Protein AF-A0A0N1C7G9-F1 (afdb_monomer_lite)

Radius of gyration: 20.1 Å; chains: 1; bounding box: 54×58×28 Å

Structure (mmCIF, N/CA/C/O backbone):
data_AF-A0A0N1C7G9-F1
#
_entry.id   AF-A0A0N1C7G9-F1
#
loop_
_atom_site.group_PDB
_atom_site.id
_atom_site.type_symbol
_atom_site.label_atom_id
_atom_site.label_alt_id
_atom_site.label_comp_id
_atom_site.label_asym_id
_atom_site.label_entity_id
_atom_site.label_seq_id
_atom_site.pdbx_PDB_ins_code
_atom_site.Cartn_x
_atom_site.Cartn_y
_atom_site.Cartn_z
_atom_site.occupancy
_atom_site.B_iso_or_equiv
_atom_site.auth_seq_id
_atom_site.auth_comp_id
_atom_site.auth_asym_id
_atom_site.auth_atom_id
_atom_site.pdbx_PDB_model_num
ATOM 1 N N . MET A 1 1 ? 41.629 -29.990 -15.117 1.00 39.53 1 MET A N 1
ATOM 2 C CA . MET A 1 1 ? 41.076 -28.701 -15.584 1.00 39.53 1 MET A CA 1
ATOM 3 C C . MET A 1 1 ? 39.775 -28.434 -14.841 1.00 39.53 1 MET A C 1
ATOM 5 O O . MET A 1 1 ? 38.830 -29.194 -15.012 1.00 39.53 1 MET A O 1
ATOM 9 N N . THR A 1 2 ? 39.738 -27.437 -13.960 1.00 43.31 2 THR A N 1
ATOM 10 C CA . THR A 1 2 ? 38.534 -27.045 -13.210 1.00 43.31 2 THR A CA 1
ATOM 11 C C . THR A 1 2 ? 37.597 -26.257 -14.126 1.00 43.31 2 THR A C 1
ATOM 13 O O . THR A 1 2 ? 37.999 -25.239 -14.682 1.00 43.31 2 THR A O 1
ATOM 16 N N . LYS A 1 3 ? 36.363 -26.741 -14.312 1.00 46.03 3 LYS A N 1
ATOM 17 C CA . LYS A 1 3 ? 35.289 -25.987 -14.973 1.00 46.03 3 LYS A CA 1
ATOM 18 C C . LYS A 1 3 ? 34.887 -24.825 -14.063 1.00 46.03 3 LYS A C 1
ATOM 20 O O . LYS A 1 3 ? 34.266 -25.054 -13.027 1.00 46.03 3 LYS A O 1
ATOM 25 N N . SER A 1 4 ? 35.248 -23.607 -14.451 1.00 50.00 4 SER A N 1
ATOM 26 C CA . SER A 1 4 ? 34.672 -22.386 -13.893 1.00 50.00 4 SER A CA 1
ATOM 27 C C . SER A 1 4 ? 33.176 -22.376 -14.205 1.00 50.00 4 SER A C 1
ATOM 29 O O . SER A 1 4 ? 32.788 -22.491 -15.366 1.00 50.00 4 SER A O 1
ATOM 31 N N . HIS A 1 5 ? 32.345 -22.314 -13.168 1.00 50.84 5 HIS A N 1
ATOM 32 C CA . HIS A 1 5 ? 30.943 -21.952 -13.321 1.00 50.84 5 HIS A CA 1
ATOM 33 C C . HIS A 1 5 ? 30.903 -20.448 -13.594 1.00 50.84 5 HIS A C 1
ATOM 35 O O . HIS A 1 5 ? 31.277 -19.658 -12.730 1.00 50.84 5 HIS A O 1
ATOM 41 N N . ASP A 1 6 ? 30.496 -20.070 -14.804 1.00 54.03 6 ASP A N 1
ATOM 42 C CA . ASP A 1 6 ? 30.047 -18.719 -15.125 1.00 54.03 6 ASP A CA 1
ATOM 43 C C . ASP A 1 6 ? 28.768 -18.423 -14.319 1.00 54.03 6 ASP A C 1
ATOM 45 O O . ASP A 1 6 ? 27.652 -18.595 -14.810 1.00 54.03 6 ASP A O 1
ATOM 49 N N . ASP A 1 7 ? 28.927 -18.000 -13.063 1.00 52.72 7 ASP A N 1
ATOM 50 C CA . ASP A 1 7 ? 27.886 -17.275 -12.335 1.00 52.72 7 ASP A CA 1
ATOM 51 C C . ASP A 1 7 ? 27.830 -15.861 -12.921 1.00 52.72 7 ASP A C 1
ATOM 53 O O . ASP A 1 7 ? 28.560 -14.955 -12.526 1.00 52.72 7 ASP A O 1
ATOM 57 N N . LYS A 1 8 ? 27.035 -15.694 -13.976 1.00 52.03 8 LYS A N 1
ATOM 58 C CA . LYS A 1 8 ? 26.695 -14.372 -14.498 1.00 52.03 8 LYS A CA 1
ATOM 59 C C . LYS A 1 8 ? 25.405 -13.923 -13.841 1.00 52.03 8 LYS A C 1
ATOM 61 O O . LYS A 1 8 ? 24.342 -13.965 -14.457 1.00 52.03 8 LYS A O 1
ATOM 66 N N . THR A 1 9 ? 25.510 -13.466 -12.600 1.00 60.34 9 THR A N 1
ATOM 67 C CA . THR A 1 9 ? 24.535 -12.507 -12.083 1.00 60.34 9 THR A CA 1
ATOM 68 C C . THR A 1 9 ? 24.670 -11.238 -12.939 1.00 60.34 9 THR A C 1
ATOM 70 O O . THR A 1 9 ? 25.769 -10.687 -13.016 1.00 60.34 9 THR A O 1
ATOM 73 N N . PRO A 1 10 ? 23.631 -10.785 -13.665 1.00 55.50 10 PRO A N 1
ATOM 74 C CA . PRO A 1 10 ? 23.755 -9.579 -14.469 1.00 55.50 10 PRO A CA 1
ATOM 75 C C . PRO A 1 10 ? 23.872 -8.372 -13.530 1.00 55.50 10 PRO A C 1
ATOM 77 O O . PRO A 1 10 ? 22.902 -7.982 -12.883 1.00 55.50 10 PRO A O 1
ATOM 80 N N . GLU A 1 11 ? 25.069 -7.789 -13.452 1.00 61.16 11 GLU A N 1
ATOM 81 C CA . GLU A 1 11 ? 25.343 -6.539 -12.737 1.00 61.16 11 GLU A CA 1
ATOM 82 C C . GLU A 1 11 ? 24.720 -5.358 -13.500 1.00 61.16 11 GLU A C 1
ATOM 84 O O . GLU A 1 11 ? 25.375 -4.630 -14.245 1.00 61.16 11 GLU A O 1
ATOM 89 N N . GLY A 1 12 ? 23.403 -5.197 -13.362 1.00 64.19 12 GLY A N 1
ATOM 90 C CA . GLY A 1 12 ? 22.734 -3.937 -13.671 1.00 64.19 12 GLY A CA 1
ATOM 91 C C . GLY A 1 12 ? 23.114 -2.856 -12.649 1.00 64.19 12 GLY A C 1
ATOM 92 O O . GLY A 1 12 ? 23.569 -3.183 -11.549 1.00 64.19 12 GLY A O 1
ATOM 93 N N . PRO A 1 13 ? 22.935 -1.561 -12.971 1.00 74.25 13 PRO A N 1
ATOM 94 C CA . PRO A 1 13 ? 23.168 -0.502 -11.998 1.00 74.25 13 PRO A CA 1
ATOM 95 C C . PRO A 1 13 ? 22.285 -0.727 -10.767 1.00 74.25 13 PRO A C 1
ATOM 97 O O . PRO A 1 13 ? 21.095 -1.023 -10.888 1.00 74.25 13 PRO A O 1
ATOM 100 N N . ALA A 1 14 ? 22.875 -0.586 -9.579 1.00 81.06 14 ALA A N 1
ATOM 101 C CA . ALA A 1 14 ? 22.132 -0.673 -8.333 1.00 81.06 14 ALA A CA 1
ATOM 102 C C . ALA A 1 14 ? 20.991 0.356 -8.331 1.00 81.06 14 ALA A C 1
ATOM 104 O O .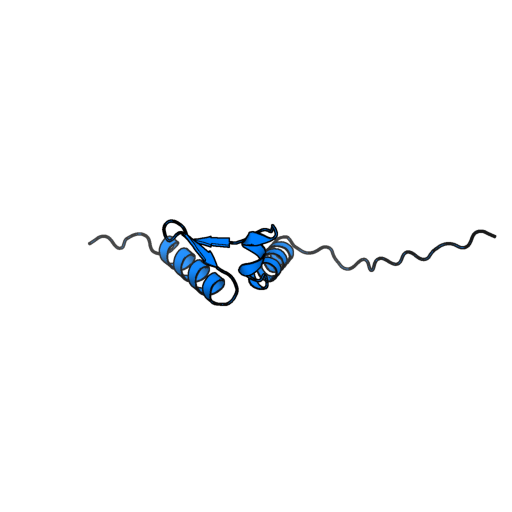 ALA A 1 14 ? 21.199 1.524 -8.662 1.00 81.06 14 ALA A O 1
ATOM 105 N N . LEU A 1 15 ? 19.799 -0.083 -7.930 1.00 84.19 15 LEU A N 1
ATOM 106 C CA . LEU A 1 15 ? 18.616 0.769 -7.865 1.00 84.19 15 LEU A CA 1
ATOM 107 C C . LEU A 1 15 ? 18.859 1.983 -6.960 1.00 84.19 15 LEU A C 1
ATOM 109 O O . LEU A 1 15 ? 19.422 1.863 -5.861 1.00 84.19 15 LEU A O 1
ATOM 113 N N . THR A 1 16 ? 18.372 3.148 -7.376 1.00 94.62 16 THR A N 1
ATOM 114 C CA . THR A 1 16 ? 18.293 4.320 -6.499 1.00 94.62 16 THR A CA 1
ATOM 115 C C . THR A 1 16 ? 17.358 4.030 -5.312 1.00 94.62 16 THR A C 1
ATOM 117 O O . THR A 1 16 ? 16.566 3.083 -5.366 1.00 94.62 16 THR A O 1
ATOM 120 N N . PRO A 1 17 ? 17.441 4.793 -4.207 1.00 92.06 17 PRO A N 1
ATOM 121 C CA . PRO A 1 17 ? 16.484 4.671 -3.107 1.00 92.06 17 PRO A CA 1
ATOM 122 C C . PRO A 1 17 ? 15.026 4.746 -3.587 1.00 92.06 17 PRO A C 1
ATOM 124 O O . PRO A 1 17 ? 14.264 3.820 -3.328 1.00 92.06 17 PRO A O 1
ATOM 127 N N . ASP A 1 18 ? 14.698 5.743 -4.413 1.00 92.38 18 ASP A N 1
ATOM 128 C CA . ASP A 1 18 ? 13.350 5.933 -4.965 1.00 92.38 18 ASP A CA 1
ATOM 129 C C . ASP A 1 18 ? 12.877 4.736 -5.800 1.00 92.38 18 ASP A C 1
ATOM 131 O O . ASP A 1 18 ? 11.716 4.336 -5.733 1.00 92.38 18 ASP A O 1
ATOM 135 N N . GLN A 1 19 ? 13.776 4.124 -6.578 1.00 92.62 19 GLN A N 1
ATOM 136 C CA . GLN A 1 19 ? 13.452 2.922 -7.347 1.00 92.62 19 GLN A CA 1
ATOM 137 C C . GLN A 1 19 ? 13.154 1.730 -6.434 1.00 92.62 19 GLN A C 1
ATOM 139 O O . GLN A 1 19 ? 12.210 0.985 -6.690 1.00 92.62 19 GLN A O 1
ATOM 144 N N . ARG A 1 20 ? 13.911 1.568 -5.343 1.00 91.75 20 ARG A N 1
ATOM 145 C CA . ARG A 1 20 ? 13.653 0.510 -4.353 1.00 91.75 20 ARG A CA 1
ATOM 146 C C . ARG A 1 20 ? 12.340 0.734 -3.618 1.00 91.75 20 ARG A C 1
ATOM 148 O O . ARG A 1 20 ? 11.622 -0.226 -3.356 1.00 91.75 20 ARG A O 1
ATOM 155 N N . ASP A 1 21 ? 12.015 1.980 -3.297 1.00 90.56 21 ASP A N 1
ATOM 156 C CA . ASP A 1 21 ? 10.741 2.320 -2.667 1.00 90.56 21 ASP A CA 1
ATOM 157 C C . ASP A 1 21 ? 9.568 2.059 -3.618 1.00 90.56 21 ASP A C 1
ATOM 159 O O . ASP A 1 21 ? 8.579 1.441 -3.218 1.00 90.56 21 ASP A O 1
ATOM 163 N N . ALA A 1 22 ? 9.715 2.396 -4.902 1.00 90.75 22 ALA A N 1
ATOM 164 C CA . ALA A 1 22 ? 8.729 2.066 -5.926 1.00 90.75 22 ALA A CA 1
ATOM 165 C C . ALA A 1 22 ? 8.540 0.546 -6.103 1.00 90.75 22 ALA A C 1
ATOM 167 O O . ALA A 1 22 ? 7.410 0.082 -6.262 1.00 90.75 22 ALA A O 1
ATOM 168 N N . GLU A 1 23 ? 9.610 -0.251 -6.052 1.00 93.00 23 GLU A N 1
ATOM 169 C CA . GLU A 1 23 ? 9.515 -1.716 -6.114 1.00 93.00 23 GLU A CA 1
ATOM 170 C C . GLU A 1 23 ? 8.811 -2.312 -4.895 1.00 93.00 23 GLU A C 1
ATOM 172 O O . GLU A 1 23 ? 7.929 -3.159 -5.050 1.00 93.00 23 GLU A O 1
ATOM 177 N N . ARG A 1 24 ? 9.144 -1.841 -3.686 1.00 89.50 24 ARG A N 1
ATOM 178 C CA . ARG A 1 24 ? 8.453 -2.249 -2.451 1.00 89.50 24 ARG A CA 1
ATOM 179 C C . ARG A 1 24 ? 6.964 -1.940 -2.533 1.00 89.50 24 ARG A C 1
ATOM 181 O O . ARG A 1 24 ? 6.145 -2.790 -2.186 1.00 89.50 24 ARG A O 1
ATOM 188 N N . TYR A 1 25 ? 6.623 -0.754 -3.035 1.00 88.69 25 TYR A N 1
ATOM 189 C CA . TYR A 1 25 ? 5.238 -0.351 -3.234 1.00 88.69 25 TYR A CA 1
ATOM 190 C C . TYR A 1 25 ? 4.505 -1.279 -4.203 1.00 88.69 25 TYR A C 1
ATOM 192 O O . TYR A 1 25 ? 3.442 -1.799 -3.872 1.00 88.69 25 TYR A O 1
ATOM 200 N N . ARG A 1 26 ? 5.088 -1.546 -5.380 1.00 90.44 26 ARG A N 1
ATOM 201 C CA . ARG A 1 26 ? 4.486 -2.459 -6.365 1.00 90.44 26 ARG A CA 1
ATOM 202 C C . ARG A 1 26 ? 4.301 -3.867 -5.813 1.00 90.44 26 ARG A C 1
ATOM 204 O O . ARG A 1 26 ? 3.253 -4.467 -6.026 1.00 90.44 26 ARG A O 1
ATOM 211 N N . TRP A 1 27 ? 5.279 -4.372 -5.065 1.00 89.81 27 TRP A N 1
ATOM 212 C CA . TRP A 1 27 ? 5.178 -5.691 -4.452 1.00 89.81 27 TRP A CA 1
ATOM 213 C C . TRP A 1 27 ? 3.995 -5.776 -3.481 1.00 89.81 27 TRP A C 1
ATOM 215 O O . TRP A 1 27 ? 3.205 -6.715 -3.588 1.00 89.81 27 TRP A O 1
ATOM 225 N N . LEU A 1 28 ? 3.840 -4.785 -2.591 1.00 87.69 28 LEU A N 1
ATOM 226 C CA . LEU A 1 28 ? 2.715 -4.702 -1.647 1.00 87.69 28 LEU A CA 1
ATOM 227 C C . LEU A 1 28 ? 1.375 -4.555 -2.376 1.00 87.69 28 LEU A C 1
ATOM 229 O O . LEU A 1 28 ? 0.420 -5.262 -2.063 1.00 87.69 28 LEU A O 1
ATOM 233 N N . ARG A 1 29 ? 1.326 -3.683 -3.388 1.00 86.81 29 ARG A N 1
ATOM 234 C CA . ARG A 1 29 ? 0.144 -3.402 -4.211 1.00 86.81 29 ARG A CA 1
ATOM 235 C C . ARG A 1 29 ? -0.456 -4.653 -4.850 1.00 86.81 29 ARG A C 1
ATOM 237 O O . ARG A 1 29 ? -1.674 -4.751 -4.957 1.00 86.81 29 ARG A O 1
ATOM 244 N N . GLU A 1 30 ? 0.390 -5.568 -5.309 1.00 87.94 30 GLU A N 1
ATOM 245 C CA . GLU A 1 30 ? -0.013 -6.773 -6.040 1.00 87.94 30 GLU A CA 1
ATOM 246 C C . GLU A 1 30 ? -0.319 -7.970 -5.125 1.00 87.94 30 GLU A C 1
ATOM 248 O O . GLU A 1 30 ? -0.628 -9.051 -5.626 1.00 87.94 30 GLU A O 1
ATOM 253 N N . ARG A 1 31 ? -0.182 -7.841 -3.796 1.00 86.19 31 ARG A N 1
ATOM 254 C CA . ARG A 1 31 ? -0.491 -8.950 -2.879 1.00 86.19 31 ARG A CA 1
ATOM 255 C C . ARG A 1 31 ? -1.992 -9.168 -2.769 1.00 86.19 31 ARG A C 1
ATOM 257 O O . ARG A 1 31 ? -2.758 -8.219 -2.667 1.00 86.19 31 ARG A O 1
ATOM 264 N N . ASP A 1 32 ? -2.388 -10.432 -2.720 1.00 82.38 32 ASP A N 1
ATOM 265 C CA . ASP A 1 32 ? -3.756 -10.845 -2.424 1.00 82.38 32 ASP A CA 1
ATOM 266 C C . ASP A 1 32 ? -4.050 -10.688 -0.920 1.00 82.38 32 ASP A C 1
ATOM 268 O O . ASP A 1 32 ? -3.263 -11.152 -0.084 1.00 8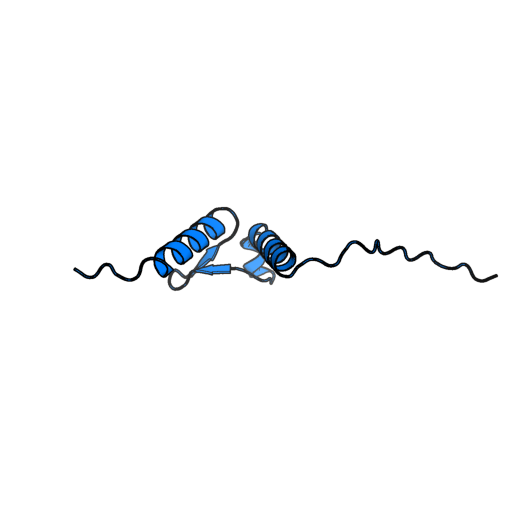2.38 32 ASP A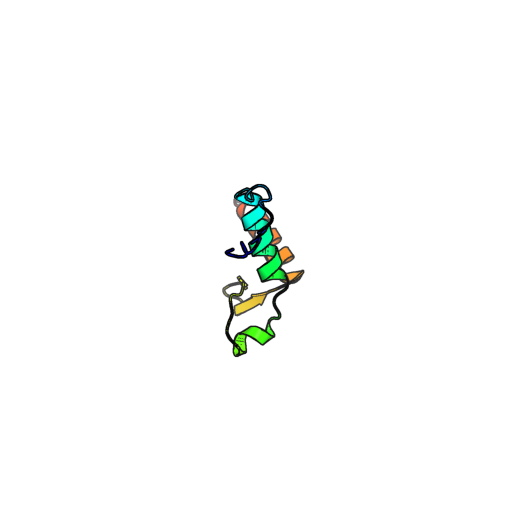 O 1
ATOM 272 N N . VAL A 1 33 ? -5.171 -10.037 -0.581 1.00 78.88 33 VAL A N 1
ATOM 273 C CA . VAL A 1 33 ? -5.613 -9.811 0.809 1.00 78.88 33 VAL A CA 1
ATOM 274 C C . VAL A 1 33 ? -5.817 -11.136 1.540 1.00 78.88 33 VAL A C 1
ATOM 276 O O . VAL A 1 33 ? -5.515 -11.222 2.730 1.00 78.88 33 VAL A O 1
ATOM 279 N N . ASP A 1 34 ? -6.201 -12.200 0.832 1.00 79.31 34 ASP A N 1
ATOM 280 C CA . ASP A 1 34 ? -6.410 -13.527 1.421 1.00 79.31 34 ASP A CA 1
ATOM 281 C C . ASP A 1 34 ? -5.118 -14.136 1.995 1.00 79.31 34 ASP A C 1
ATOM 283 O O . ASP A 1 34 ? -5.162 -15.020 2.858 1.00 79.31 34 ASP A O 1
ATOM 287 N N . THR A 1 35 ? -3.941 -13.619 1.612 1.00 74.50 35 THR A N 1
ATOM 288 C CA . THR A 1 35 ? -2.664 -14.058 2.203 1.00 74.50 35 THR A CA 1
ATOM 289 C C . THR A 1 35 ? -2.497 -13.635 3.671 1.00 74.50 35 THR A C 1
ATOM 291 O O . THR A 1 35 ? -1.585 -14.116 4.344 1.00 74.50 35 THR A O 1
ATOM 294 N N . ILE A 1 36 ? -3.429 -12.845 4.226 1.00 78.62 36 ILE A N 1
ATOM 295 C CA . ILE A 1 36 ? -3.488 -12.505 5.656 1.00 78.62 36 ILE A CA 1
ATOM 296 C C . ILE A 1 36 ? -3.573 -13.751 6.544 1.00 78.62 36 ILE A C 1
ATOM 298 O O . ILE A 1 36 ? -2.992 -13.781 7.627 1.00 78.62 36 ILE A O 1
ATOM 302 N N . TYR A 1 37 ? -4.227 -14.809 6.058 1.00 79.44 37 TYR A N 1
ATOM 303 C CA . TYR A 1 37 ? -4.366 -16.076 6.777 1.00 79.44 37 TYR A CA 1
ATOM 304 C C . TYR A 1 37 ? -3.139 -16.987 6.643 1.00 79.44 37 TYR A C 1
ATOM 306 O O . TYR A 1 37 ? -2.970 -17.916 7.429 1.00 79.44 37 TYR A O 1
ATOM 314 N N . MET A 1 38 ? -2.281 -16.720 5.657 1.00 80.00 38 MET A N 1
ATOM 315 C CA . MET A 1 38 ? -1.131 -17.556 5.295 1.00 80.00 38 MET A CA 1
ATOM 316 C C . MET A 1 38 ? 0.209 -16.963 5.761 1.00 80.00 38 MET A C 1
ATOM 318 O O . MET A 1 38 ? 1.240 -17.630 5.669 1.00 80.00 38 MET A O 1
ATOM 322 N N . GLY A 1 39 ? 0.189 -15.735 6.288 1.00 78.69 39 GLY A N 1
ATOM 323 C CA . GLY A 1 39 ? 1.369 -14.966 6.674 1.00 78.69 39 GLY A CA 1
ATOM 324 C C . GLY A 1 39 ? 1.899 -14.105 5.523 1.00 78.69 39 GLY A C 1
ATOM 325 O O . GLY A 1 39 ? 1.999 -14.549 4.382 1.00 78.69 39 GLY A O 1
ATOM 326 N N . GLY A 1 40 ? 2.251 -12.853 5.822 1.00 82.62 40 GLY A N 1
ATOM 327 C CA . GLY A 1 40 ? 2.711 -11.889 4.823 1.00 82.62 40 GLY A CA 1
ATOM 328 C C . GLY A 1 40 ? 2.855 -10.473 5.380 1.00 82.62 40 GLY A C 1
ATOM 329 O O . GLY A 1 40 ? 2.588 -10.229 6.557 1.00 82.62 40 GLY A O 1
ATOM 330 N N . VAL A 1 41 ? 3.288 -9.544 4.524 1.00 83.31 41 VAL A N 1
ATOM 331 C CA . VAL A 1 41 ? 3.354 -8.105 4.826 1.00 83.31 41 VAL A CA 1
ATOM 332 C C . VAL A 1 41 ? 2.253 -7.395 4.044 1.00 83.31 41 VAL A C 1
ATOM 334 O O . VAL A 1 41 ? 2.105 -7.627 2.846 1.00 83.31 41 VAL A O 1
ATOM 337 N N . PHE A 1 42 ? 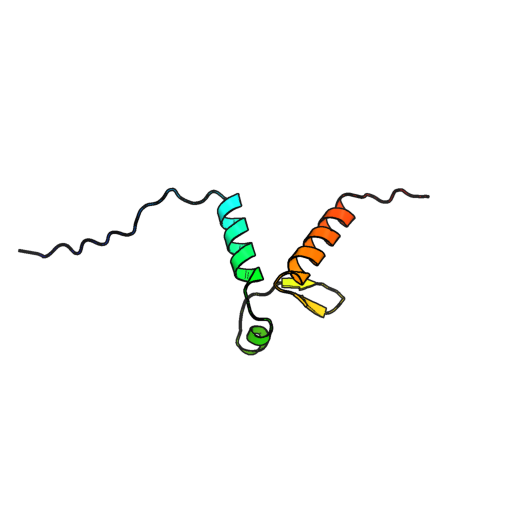1.515 -6.523 4.729 1.00 83.62 42 PHE A N 1
ATOM 338 C CA . PHE A 1 42 ? 0.342 -5.824 4.211 1.00 83.62 42 PHE A CA 1
ATOM 339 C C . PHE A 1 42 ? 0.331 -4.352 4.608 1.00 83.62 42 PHE A C 1
ATOM 341 O O . PHE A 1 42 ? 1.006 -3.951 5.558 1.00 83.62 42 PHE A O 1
ATOM 348 N N . VAL A 1 43 ? -0.491 -3.574 3.904 1.00 84.00 43 VAL A N 1
ATOM 349 C CA . VAL A 1 43 ? -0.822 -2.189 4.245 1.00 84.00 43 VAL A CA 1
ATOM 350 C C . VAL A 1 43 ? -2.258 -2.145 4.760 1.00 84.00 43 VAL A C 1
ATOM 352 O O . VAL A 1 43 ? -3.142 -2.817 4.229 1.00 84.00 43 VAL A O 1
ATOM 355 N N . GLY A 1 44 ? -2.499 -1.365 5.810 1.00 84.62 44 GLY A N 1
ATOM 356 C CA . GLY A 1 44 ? -3.829 -1.199 6.381 1.00 84.62 44 GLY A CA 1
ATOM 357 C C . GLY A 1 44 ? -4.097 0.241 6.783 1.00 84.62 44 GLY A C 1
ATOM 358 O O . GLY A 1 44 ? -3.175 0.981 7.128 1.00 84.62 44 GLY A O 1
ATOM 359 N N . LYS A 1 45 ? -5.373 0.626 6.747 1.00 83.44 45 LYS A N 1
ATOM 360 C CA . LYS A 1 45 ? -5.851 1.916 7.232 1.00 83.44 45 LYS A CA 1
ATOM 361 C C . LYS A 1 45 ? -6.498 1.742 8.601 1.00 83.44 45 LYS A C 1
ATOM 363 O O . LYS A 1 45 ? -7.463 0.997 8.778 1.00 83.44 45 LYS A O 1
ATOM 368 N N . THR A 1 46 ? -5.974 2.470 9.575 1.00 82.81 46 THR A N 1
ATOM 369 C CA . THR A 1 46 ? -6.536 2.575 10.924 1.00 82.81 46 THR A CA 1
ATOM 370 C C . THR A 1 46 ? -7.301 3.892 11.073 1.00 82.81 46 THR A C 1
ATOM 372 O O . THR A 1 46 ? -6.874 4.882 10.479 1.00 82.81 46 THR A O 1
ATOM 375 N N . PRO A 1 47 ? -8.384 3.957 11.874 1.00 86.88 47 PRO A N 1
ATOM 376 C CA . PRO A 1 47 ? -8.953 2.912 12.740 1.00 86.88 47 PRO A CA 1
ATOM 377 C C . PRO A 1 47 ? -10.000 2.020 12.054 1.00 86.88 47 PRO A C 1
ATOM 379 O O . PRO A 1 47 ? -10.609 1.176 12.702 1.00 86.88 47 PRO A O 1
ATOM 382 N N . GLU A 1 48 ? -10.218 2.192 10.753 1.00 82.12 48 GLU A N 1
ATOM 383 C CA . GLU A 1 48 ? -11.247 1.476 9.983 1.00 82.12 48 GLU A CA 1
ATOM 384 C C . GLU A 1 48 ? -10.993 -0.040 9.871 1.00 82.12 48 GLU A C 1
ATOM 386 O O . GLU A 1 48 ? -11.838 -0.764 9.353 1.00 82.12 48 GLU A O 1
ATOM 391 N N . ASN A 1 49 ? -9.858 -0.523 10.399 1.00 76.88 49 ASN A N 1
ATOM 392 C CA . ASN A 1 49 ? -9.428 -1.924 10.418 1.00 76.88 49 ASN A CA 1
ATOM 393 C C . ASN A 1 49 ? -9.483 -2.572 9.028 1.00 76.88 49 ASN A C 1
ATOM 395 O O . ASN A 1 49 ? -9.792 -3.756 8.895 1.00 76.88 49 ASN A O 1
ATOM 399 N N . LEU A 1 50 ? -9.187 -1.781 7.994 1.00 82.38 50 LEU A N 1
ATOM 400 C CA . LEU A 1 50 ? -9.261 -2.203 6.605 1.00 82.38 50 LEU A CA 1
ATOM 401 C C . LEU A 1 50 ? -7.858 -2.497 6.078 1.00 82.38 50 LEU A C 1
ATOM 403 O O . LEU A 1 50 ? -6.980 -1.635 6.122 1.00 82.38 50 LEU A O 1
ATOM 407 N N . VAL A 1 51 ? -7.654 -3.712 5.574 1.00 86.56 51 VAL A N 1
ATOM 408 C CA . VAL A 1 51 ? -6.442 -4.099 4.841 1.00 86.56 51 VAL A CA 1
ATOM 409 C C . VAL A 1 51 ? -6.669 -3.794 3.366 1.00 86.56 51 VAL A C 1
ATOM 411 O O . VAL A 1 51 ? -7.700 -4.171 2.815 1.00 86.56 51 VAL A O 1
ATOM 414 N N . LEU A 1 52 ? -5.730 -3.078 2.750 1.00 88.06 52 LEU A N 1
ATOM 415 C CA . LEU A 1 52 ? -5.864 -2.534 1.401 1.00 88.06 52 LEU A CA 1
ATOM 416 C C . LEU A 1 52 ? -4.752 -3.056 0.490 1.00 88.06 52 LEU A C 1
ATOM 418 O O . LEU A 1 52 ? -3.604 -3.212 0.907 1.00 88.06 52 LEU A O 1
ATOM 422 N N . ASN A 1 53 ? -5.088 -3.267 -0.778 1.00 88.56 53 ASN A N 1
ATOM 423 C CA . ASN A 1 53 ? -4.159 -3.547 -1.869 1.00 88.56 53 ASN A CA 1
ATOM 424 C C . ASN A 1 53 ? -4.646 -2.829 -3.139 1.00 88.56 53 ASN A C 1
ATOM 426 O O . ASN A 1 53 ? -5.658 -2.125 -3.108 1.00 88.56 53 ASN A O 1
ATOM 430 N N . GLY A 1 54 ? -3.920 -2.975 -4.251 1.00 88.94 54 GLY A N 1
ATOM 431 C CA . GLY A 1 54 ? -4.377 -2.467 -5.543 1.00 88.94 54 GLY A CA 1
ATOM 432 C C . GLY A 1 54 ? -4.827 -0.998 -5.511 1.00 88.94 54 GLY A C 1
ATOM 433 O O . GLY A 1 54 ? -4.239 -0.156 -4.828 1.00 88.94 54 GLY A O 1
ATOM 434 N N . ILE A 1 55 ? -5.867 -0.695 -6.289 1.00 90.88 55 ILE A N 1
ATOM 435 C CA . ILE A 1 55 ? -6.373 0.671 -6.503 1.00 90.88 55 ILE A CA 1
ATOM 436 C C . ILE A 1 55 ? -6.832 1.318 -5.191 1.00 90.88 55 ILE A C 1
ATOM 438 O O . ILE A 1 55 ? -6.587 2.505 -4.986 1.00 90.88 55 ILE A O 1
ATOM 442 N N . ASP A 1 56 ? -7.433 0.548 -4.285 1.00 88.00 56 ASP A N 1
ATOM 443 C CA . ASP A 1 56 ? -7.933 1.083 -3.016 1.00 88.00 56 ASP A CA 1
ATOM 444 C C . ASP A 1 56 ? -6.783 1.521 -2.096 1.00 88.00 56 ASP A C 1
ATOM 446 O O . ASP A 1 56 ? -6.896 2.523 -1.388 1.00 88.00 56 ASP A O 1
ATOM 450 N N . CYS A 1 57 ? -5.640 0.826 -2.156 1.00 89.62 57 CYS A N 1
ATOM 451 C CA . CYS A 1 57 ? -4.419 1.257 -1.479 1.00 89.62 57 CYS A CA 1
ATOM 452 C C . CYS A 1 57 ? -3.877 2.574 -2.058 1.00 89.62 57 CYS A C 1
ATOM 454 O O . CYS A 1 57 ? -3.525 3.456 -1.276 1.00 89.62 57 CYS A O 1
ATOM 456 N N . ASP A 1 58 ? -3.839 2.736 -3.390 1.00 89.94 58 ASP A N 1
ATOM 457 C CA . ASP A 1 58 ? -3.394 4.001 -4.011 1.00 89.94 58 ASP A CA 1
ATOM 458 C C . ASP A 1 58 ? -4.280 5.159 -3.544 1.00 89.94 58 ASP A C 1
ATOM 460 O O . ASP A 1 58 ? -3.788 6.169 -3.047 1.00 89.94 58 ASP A O 1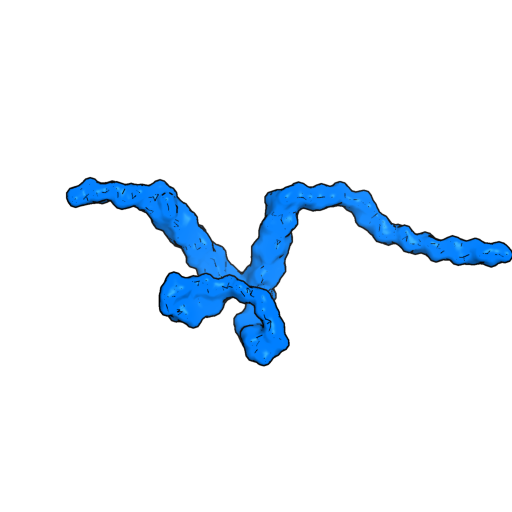
ATOM 464 N N . ALA A 1 59 ? -5.599 4.982 -3.660 1.00 91.38 59 ALA A N 1
ATOM 465 C CA . ALA A 1 59 ? -6.572 6.016 -3.345 1.00 91.38 59 ALA A CA 1
ATOM 466 C C . ALA A 1 59 ? -6.481 6.453 -1.875 1.00 91.38 59 ALA A C 1
ATOM 468 O O . ALA A 1 59 ? -6.576 7.643 -1.575 1.00 91.38 59 ALA A O 1
ATOM 469 N N . ALA A 1 60 ? -6.258 5.506 -0.958 1.00 89.25 60 ALA A N 1
ATOM 470 C CA . ALA A 1 60 ? -6.084 5.808 0.457 1.00 89.25 60 ALA A CA 1
ATOM 471 C C . ALA A 1 60 ? -4.783 6.579 0.740 1.00 89.25 60 ALA A C 1
ATOM 473 O O . ALA A 1 60 ? -4.800 7.517 1.540 1.00 89.25 60 ALA A O 1
ATOM 474 N N . VAL A 1 61 ? -3.675 6.218 0.082 1.00 88.62 61 VAL A N 1
ATOM 475 C CA . VAL A 1 61 ? -2.387 6.918 0.219 1.00 88.62 61 VAL A CA 1
ATOM 476 C C . VAL A 1 61 ? -2.476 8.336 -0.344 1.00 88.62 61 VAL A C 1
ATOM 478 O O . VAL A 1 61 ? -2.056 9.284 0.322 1.00 88.62 61 VAL A O 1
ATOM 481 N N . ASP A 1 62 ? -3.068 8.502 -1.526 1.00 91.62 62 ASP A N 1
ATOM 482 C CA . ASP A 1 62 ? -3.246 9.812 -2.153 1.00 91.62 62 ASP A CA 1
ATOM 483 C C . ASP A 1 62 ? -4.137 10.719 -1.299 1.00 91.62 62 ASP A C 1
ATOM 485 O O . ASP A 1 62 ? -3.788 11.875 -1.046 1.00 91.62 62 ASP A O 1
ATOM 489 N N . ALA A 1 63 ? -5.253 10.190 -0.788 1.00 90.19 63 ALA A N 1
ATOM 490 C CA . ALA A 1 63 ? -6.144 10.931 0.097 1.00 90.19 63 ALA A CA 1
ATOM 491 C C . ALA A 1 63 ? -5.436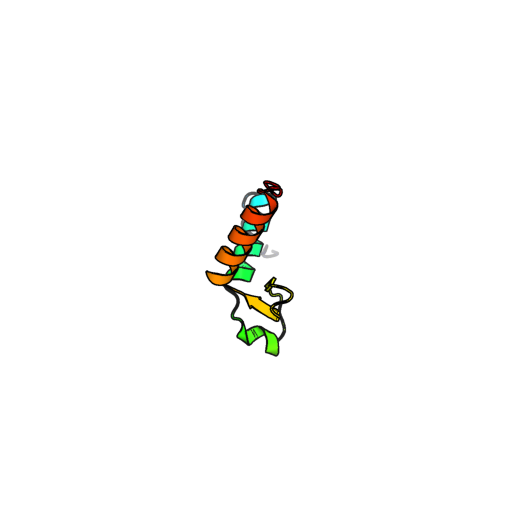 11.377 1.387 1.00 90.19 63 ALA A C 1
ATOM 493 O O . ALA A 1 63 ? -5.570 12.535 1.784 1.00 90.19 63 ALA A O 1
ATOM 494 N N . ALA A 1 64 ? -4.651 10.494 2.015 1.00 87.81 64 ALA A N 1
ATOM 495 C CA . ALA A 1 64 ? -3.884 10.826 3.215 1.00 87.81 64 ALA A CA 1
ATOM 496 C C . ALA A 1 64 ? -2.839 11.915 2.934 1.00 87.81 64 ALA A C 1
ATOM 498 O O . ALA A 1 64 ? -2.769 12.910 3.653 1.00 87.81 64 ALA A O 1
ATOM 499 N N . ARG A 1 65 ? -2.088 11.784 1.835 1.00 90.38 65 ARG A N 1
ATOM 500 C CA . ARG A 1 65 ? -1.081 12.767 1.420 1.00 90.38 65 ARG A CA 1
ATOM 501 C C . ARG A 1 65 ? -1.696 14.142 1.139 1.00 90.38 65 ARG A C 1
ATOM 503 O O . ARG A 1 65 ? -1.089 15.154 1.481 1.00 90.38 65 ARG A O 1
ATOM 510 N N . ILE A 1 66 ? -2.870 14.196 0.505 1.00 92.75 66 ILE A N 1
ATOM 511 C CA . ILE A 1 66 ? -3.594 15.455 0.260 1.00 92.75 66 ILE A CA 1
ATOM 512 C C . ILE A 1 66 ? -4.053 16.073 1.586 1.00 92.75 66 ILE A C 1
ATOM 514 O O . ILE A 1 66 ? -3.877 17.275 1.778 1.00 92.75 66 ILE A O 1
ATOM 518 N N . ALA A 1 67 ? -4.603 15.263 2.496 1.00 86.62 67 ALA A N 1
ATOM 519 C CA . ALA A 1 67 ? -5.065 15.724 3.803 1.00 86.62 67 ALA A CA 1
ATOM 520 C C . ALA A 1 67 ? -3.919 16.297 4.656 1.00 86.62 67 ALA A C 1
ATOM 522 O O . ALA A 1 67 ? -4.083 17.349 5.260 1.00 86.62 67 ALA A O 1
ATOM 523 N N . GLU A 1 68 ? -2.738 15.672 4.650 1.00 86.00 68 GLU A N 1
ATOM 524 C CA . GLU A 1 68 ? -1.552 16.184 5.357 1.00 86.00 68 GLU A CA 1
ATOM 525 C C . GLU A 1 68 ? -1.032 17.518 4.792 1.00 86.00 68 GLU A C 1
ATOM 527 O O . GLU A 1 68 ? -0.418 18.305 5.512 1.00 86.00 68 GLU A O 1
ATOM 532 N N . GLN A 1 69 ? -1.251 17.779 3.501 1.00 78.62 69 GLN A N 1
ATOM 533 C CA . GLN A 1 69 ? -0.772 18.987 2.819 1.00 78.62 69 GLN A CA 1
ATOM 534 C C . GLN A 1 69 ? -1.720 20.180 2.942 1.00 78.62 69 GLN A C 1
ATOM 536 O O . GLN A 1 69 ? -1.313 21.304 2.644 1.00 78.62 69 GLN A O 1
ATOM 541 N N . GLN A 1 70 ? -2.960 19.959 3.376 1.00 69.19 70 GLN A N 1
ATOM 542 C CA . GLN A 1 70 ? -3.893 21.025 3.716 1.00 69.19 70 GLN A CA 1
ATOM 543 C C . GLN A 1 70 ? -3.890 21.208 5.237 1.00 69.19 70 GLN A C 1
ATOM 545 O O . GLN A 1 70 ? -4.641 20.520 5.926 1.00 69.19 70 GLN A O 1
ATOM 550 N N . PRO A 1 71 ? -3.061 22.112 5.799 1.00 54.59 71 PRO A N 1
ATOM 551 C CA . PRO A 1 71 ? -3.291 22.539 7.168 1.00 54.59 71 PRO A CA 1
ATOM 552 C C . PRO A 1 71 ? -4.666 23.204 7.195 1.00 54.59 71 PRO A C 1
ATOM 554 O O . PRO A 1 71 ? -4.972 23.973 6.281 1.00 54.59 71 PRO A O 1
ATOM 557 N N . ASP A 1 72 ? -5.473 22.873 8.205 1.00 61.09 72 ASP A N 1
ATOM 558 C CA . ASP A 1 72 ? -6.771 23.490 8.488 1.00 61.09 72 ASP A CA 1
ATOM 559 C C . ASP A 1 72 ? -6.788 24.947 8.013 1.00 61.09 72 ASP A C 1
ATOM 561 O O . ASP A 1 72 ? -6.120 25.818 8.585 1.00 61.09 72 ASP A O 1
ATOM 565 N N . ALA A 1 73 ? -7.543 25.219 6.948 1.00 58.59 73 ALA A N 1
ATOM 566 C CA . ALA A 1 73 ? -8.004 26.565 6.668 1.00 58.59 73 ALA A CA 1
ATOM 567 C C . ALA A 1 73 ? -9.046 26.868 7.747 1.00 58.59 73 ALA A C 1
ATOM 569 O O . ALA A 1 73 ? -10.242 26.729 7.517 1.00 58.59 73 ALA A O 1
ATOM 570 N N . GLY A 1 74 ? -8.555 27.150 8.957 1.00 55.97 74 GLY A N 1
ATOM 571 C CA . GLY A 1 74 ? -9.370 27.443 10.121 1.00 55.97 74 GLY A CA 1
ATOM 572 C C . GLY A 1 74 ? -10.322 28.589 9.806 1.00 55.97 74 GLY A C 1
ATOM 573 O O . GLY A 1 74 ? -9.882 29.671 9.407 1.00 55.97 74 GLY A O 1
ATOM 574 N N . GLU A 1 75 ? -11.611 28.304 9.959 1.00 45.00 75 GLU A N 1
ATOM 575 C CA . GLU A 1 75 ? -12.699 29.279 10.037 1.00 45.00 75 GLU A CA 1
ATOM 576 C C . GLU A 1 75 ? -12.829 29.810 11.471 1.00 45.00 75 GLU A C 1
ATOM 578 O O . GLU A 1 75 ? -12.702 28.998 12.421 1.00 45.00 75 GLU A O 1
#

Foldseek 3Di:
DDDDDPPCPPPDPDDDPVRVVVVVLVVQQPDDPVCVVVDDDFDADPPVRGTDHHPRVVVVVVVVVVVVVDDPPDD

Secondary structure (DSSP, 8-state):
-----------PPPPPHHHHHHHHHHHHHT--GGGGGT----EEETTTTEEE-HHHHHHHHHHHHHHHHS-----

Sequence (75 aa):
MTKSHDDKTPEGPALTPDQRDAERYRWLRERDVDTIYMGGVFVGKTPENLVLNGIDCDAAVDAARIAEQQPDAGE

pLDDT: mean 78.49, std 14.83, range [39.53, 94.62]